Protein AF-A0A959FV07-F1 (afdb_monomer_lite)

Sequence (92 aa):
RFTTDVIERISFYEDNVSTTKPVNIGTNRATGLEFNAKYSPSKWLVLTGDFNYNQFDRQGTLEAVSFDFNASRWTSRMTAKLKFPADIDFEV

Radius of gyration: 22.04 Å; chains: 1; bounding box: 46×29×55 Å

Structure (mmCIF, N/CA/C/O backbone):
data_AF-A0A959FV07-F1
#
_entry.id   AF-A0A959FV07-F1
#
loop_
_atom_site.group_PDB
_atom_site.id
_atom_site.type_symbol
_atom_site.label_atom_id
_atom_site.label_alt_id
_atom_site.label_comp_id
_atom_site.label_asym_id
_atom_site.label_entity_id
_atom_site.label_seq_id
_atom_site.pdbx_PDB_ins_code
_atom_site.Cartn_x
_atom_site.Cartn_y
_atom_site.Cartn_z
_atom_site.occupancy
_atom_site.B_iso_or_equiv
_atom_site.auth_seq_id
_atom_site.auth_comp_id
_atom_site.auth_asym_id
_atom_site.auth_atom_id
_atom_site.pdbx_PDB_mo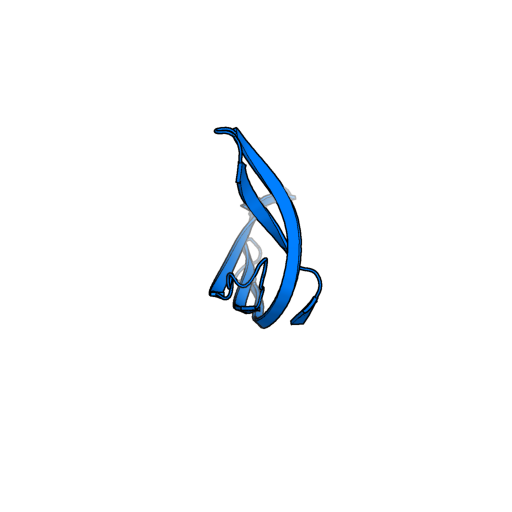del_num
ATOM 1 N N . ARG A 1 1 ? -5.651 -9.061 -10.585 1.00 82.06 1 ARG A N 1
ATOM 2 C CA . ARG A 1 1 ? -5.927 -7.923 -11.498 1.00 82.06 1 ARG A CA 1
ATOM 3 C C . ARG A 1 1 ? -4.903 -7.913 -12.632 1.00 82.06 1 ARG A C 1
ATOM 5 O O . ARG A 1 1 ? -3.720 -8.054 -12.357 1.00 82.06 1 ARG A O 1
ATOM 12 N N . PHE A 1 2 ? -5.339 -7.740 -13.879 1.00 82.50 2 PHE A N 1
ATOM 13 C CA . PHE A 1 2 ? -4.463 -7.575 -15.045 1.00 82.50 2 PHE A CA 1
ATOM 14 C C . PHE A 1 2 ? -4.821 -6.271 -15.760 1.00 82.50 2 PHE A C 1
ATOM 16 O O . PHE A 1 2 ? -6.005 -5.990 -15.936 1.00 82.50 2 PHE A O 1
ATOM 23 N N . THR A 1 3 ? -3.823 -5.467 -16.115 1.00 83.69 3 THR A N 1
ATOM 24 C CA . THR A 1 3 ? -4.001 -4.199 -16.837 1.00 83.69 3 THR A CA 1
ATOM 25 C C . THR A 1 3 ? -2.979 -4.102 -17.961 1.00 83.69 3 THR A C 1
ATOM 27 O O . THR A 1 3 ? -1.794 -4.338 -17.721 1.00 83.69 3 THR A O 1
ATOM 30 N N . THR A 1 4 ? -3.427 -3.747 -19.161 1.00 82.31 4 THR A N 1
ATOM 31 C CA . THR A 1 4 ? -2.569 -3.398 -20.302 1.00 82.31 4 THR A CA 1
ATOM 32 C C . THR A 1 4 ? -2.370 -1.885 -20.364 1.00 82.31 4 THR A C 1
ATOM 34 O O . THR A 1 4 ? -3.031 -1.148 -19.630 1.00 82.31 4 THR A O 1
ATOM 37 N N . ASP A 1 5 ? -1.452 -1.435 -21.218 1.00 78.50 5 ASP A N 1
ATOM 38 C CA . ASP A 1 5 ? -1.246 -0.019 -21.548 1.00 78.50 5 ASP A CA 1
ATOM 39 C C . ASP A 1 5 ? -0.886 0.841 -20.332 1.00 78.50 5 ASP A C 1
ATOM 41 O O . ASP A 1 5 ? -1.392 1.945 -20.129 1.00 78.50 5 ASP A O 1
ATOM 45 N N . VAL A 1 6 ? 0.005 0.312 -19.493 1.00 77.56 6 VAL A N 1
ATOM 46 C CA . VAL A 1 6 ? 0.496 1.028 -18.317 1.00 77.56 6 VAL A CA 1
ATOM 47 C C . VAL A 1 6 ? 1.286 2.256 -18.765 1.00 77.56 6 VAL A C 1
ATOM 49 O O . VAL A 1 6 ? 2.272 2.137 -19.486 1.00 77.56 6 VAL A O 1
ATOM 52 N N . ILE A 1 7 ? 0.859 3.438 -18.322 1.00 81.62 7 ILE A N 1
ATOM 53 C CA . ILE A 1 7 ? 1.561 4.695 -18.587 1.00 81.62 7 ILE A CA 1
ATOM 54 C C . ILE A 1 7 ? 2.786 4.801 -17.676 1.00 81.62 7 ILE A C 1
ATOM 56 O O . ILE A 1 7 ? 2.640 4.864 -16.455 1.00 81.62 7 ILE A O 1
ATOM 60 N N . GLU A 1 8 ? 3.968 4.913 -18.276 1.00 79.12 8 GLU A N 1
ATOM 61 C CA . GLU A 1 8 ? 5.224 5.238 -17.598 1.00 79.12 8 GLU A CA 1
ATOM 62 C C . GLU A 1 8 ? 5.798 6.557 -18.116 1.00 79.12 8 GLU A C 1
ATOM 64 O O . GLU A 1 8 ? 5.654 6.904 -19.289 1.00 79.12 8 GLU A O 1
ATOM 69 N N . ARG A 1 9 ? 6.460 7.322 -17.243 1.00 83.06 9 ARG A N 1
ATOM 70 C CA . ARG A 1 9 ? 7.147 8.560 -17.642 1.00 83.06 9 ARG A CA 1
ATOM 71 C C . ARG A 1 9 ? 8.599 8.246 -17.964 1.00 83.06 9 ARG A C 1
ATOM 73 O O . ARG A 1 9 ? 9.389 8.010 -17.057 1.00 83.06 9 ARG A O 1
ATOM 80 N N . ILE A 1 10 ? 8.940 8.289 -19.245 1.00 83.19 10 ILE A N 1
ATOM 81 C CA . ILE A 1 10 ? 10.284 7.979 -19.739 1.00 83.19 10 ILE A CA 1
ATOM 82 C C . ILE A 1 10 ? 10.954 9.275 -20.184 1.00 83.19 10 ILE A C 1
ATOM 84 O O . ILE A 1 10 ? 10.325 10.116 -20.834 1.00 83.19 10 ILE A O 1
ATOM 88 N N . SER A 1 11 ? 12.219 9.440 -19.798 1.00 86.38 11 SER A N 1
ATOM 89 C CA . SER A 1 11 ? 13.062 10.560 -20.210 1.00 86.38 11 SER A CA 1
ATOM 90 C C . SER A 1 11 ? 13.913 10.156 -21.405 1.00 86.38 11 SER A C 1
ATOM 92 O O . SER A 1 11 ? 14.679 9.200 -21.328 1.00 86.38 11 SER A O 1
ATOM 94 N N . PHE A 1 12 ? 13.782 10.910 -22.487 1.00 85.94 12 PHE A N 1
ATOM 95 C CA . PHE A 1 12 ? 14.582 10.794 -23.698 1.00 85.94 12 PHE A CA 1
ATOM 96 C C . PHE A 1 12 ? 15.642 11.891 -23.676 1.00 85.94 12 PHE A C 1
ATOM 98 O O . PHE A 1 12 ? 15.351 13.007 -23.241 1.00 85.94 12 PHE A O 1
ATOM 105 N N . TYR A 1 13 ? 16.854 11.580 -24.126 1.00 88.62 13 TYR A N 1
ATOM 106 C CA . TYR A 1 13 ? 17.961 12.529 -24.174 1.00 88.62 13 TYR A CA 1
ATOM 107 C C . TYR A 1 13 ? 18.474 12.638 -25.610 1.00 88.62 13 TYR A C 1
ATOM 109 O O . TYR A 1 13 ? 19.010 11.673 -26.148 1.00 88.62 13 TYR A O 1
ATOM 117 N N . GLU A 1 14 ? 18.280 13.804 -26.220 1.00 89.62 14 GLU A N 1
ATOM 118 C CA . GLU A 1 14 ? 18.644 14.109 -27.608 1.00 89.62 14 GLU A CA 1
ATOM 119 C C . GLU A 1 14 ? 19.088 15.577 -27.683 1.00 89.62 14 GLU A C 1
ATOM 121 O O . GLU A 1 14 ? 18.534 16.419 -26.978 1.00 89.62 14 GLU A O 1
ATOM 126 N N . ASP A 1 15 ? 20.127 15.888 -28.464 1.00 91.38 15 ASP A N 1
ATOM 127 C CA . ASP A 1 15 ? 20.646 17.256 -28.654 1.00 91.38 15 ASP A CA 1
ATOM 128 C C . ASP A 1 15 ? 20.898 18.051 -27.355 1.00 91.38 15 ASP A C 1
ATOM 130 O O . ASP A 1 15 ? 20.664 19.257 -27.271 1.00 91.38 15 ASP A O 1
ATOM 134 N N . ASN A 1 16 ? 21.398 17.376 -26.312 1.00 89.75 16 ASN A N 1
ATOM 135 C CA . ASN A 1 16 ? 21.630 17.944 -24.976 1.00 89.75 16 ASN A CA 1
ATOM 136 C C . ASN A 1 16 ? 20.352 18.436 -24.257 1.00 89.75 16 ASN A C 1
ATOM 138 O O . ASN A 1 16 ? 20.425 19.191 -23.284 1.00 89.75 16 ASN A O 1
ATOM 142 N N . VAL A 1 17 ? 19.180 17.977 -24.700 1.00 90.81 17 VAL A N 1
ATOM 143 C CA . VAL A 1 17 ? 17.870 18.253 -24.108 1.00 90.81 17 VAL A CA 1
ATOM 144 C C . VAL A 1 17 ? 17.281 16.959 -23.550 1.00 90.81 17 VAL A C 1
ATOM 146 O O . VAL A 1 17 ? 17.241 15.925 -24.212 1.00 90.81 17 VAL A O 1
ATOM 149 N N . SER A 1 18 ? 16.790 17.022 -22.310 1.00 92.69 18 SER A N 1
ATOM 150 C CA . SER A 1 18 ? 16.040 15.928 -21.688 1.00 92.69 18 SER A CA 1
ATOM 151 C C . SER A 1 18 ? 14.542 16.196 -21.802 1.00 92.69 18 SER A C 1
ATOM 153 O O . SER A 1 18 ? 14.055 17.214 -21.307 1.00 92.69 18 SER A O 1
ATOM 155 N N . THR A 1 19 ? 13.808 15.284 -22.439 1.00 90.38 19 THR A N 1
ATOM 156 C CA . THR A 1 19 ? 12.349 15.363 -22.597 1.00 90.38 19 THR A CA 1
ATOM 157 C C . THR A 1 19 ? 11.683 14.182 -21.905 1.00 90.38 19 THR A C 1
ATOM 159 O O . THR A 1 19 ? 11.868 13.036 -22.308 1.00 90.38 19 THR A O 1
ATOM 162 N N . THR A 1 20 ? 10.855 14.446 -20.892 1.00 90.94 20 THR A N 1
ATOM 163 C CA . THR A 1 20 ? 10.059 13.410 -20.214 1.00 90.94 20 THR A CA 1
ATOM 164 C C . THR A 1 20 ? 8.628 13.407 -20.736 1.00 90.94 20 THR A C 1
ATOM 166 O O . THR A 1 20 ? 7.904 14.386 -20.552 1.00 90.94 20 THR A O 1
ATOM 169 N N . LYS A 1 21 ? 8.176 12.286 -21.304 1.00 89.31 21 LYS A N 1
ATOM 170 C CA . LYS A 1 21 ? 6.787 12.112 -21.766 1.00 89.31 21 LYS A CA 1
ATOM 171 C C . LYS A 1 21 ? 6.154 10.839 -21.190 1.00 89.31 21 LYS A C 1
ATOM 173 O O . LYS A 1 21 ? 6.878 9.877 -20.931 1.00 89.31 21 LYS A O 1
ATOM 178 N N . PRO A 1 22 ? 4.830 10.826 -20.948 1.00 87.50 22 PRO A N 1
ATOM 179 C CA . PRO A 1 22 ? 4.115 9.596 -20.633 1.00 87.50 22 PRO A CA 1
ATOM 180 C C . PRO A 1 22 ? 4.057 8.704 -21.878 1.00 87.50 22 PRO A C 1
ATOM 182 O O . PRO A 1 22 ? 3.718 9.174 -22.963 1.00 87.50 22 PRO A O 1
ATOM 185 N N . VAL A 1 23 ? 4.383 7.426 -21.725 1.00 83.00 23 VAL A N 1
ATOM 186 C CA . VAL A 1 23 ? 4.330 6.421 -22.789 1.00 83.00 23 VAL A CA 1
ATOM 187 C C . VAL A 1 23 ? 3.595 5.198 -22.253 1.00 83.00 23 VAL A C 1
ATOM 189 O O . VAL A 1 23 ? 3.900 4.728 -21.158 1.00 83.00 23 VAL A O 1
ATOM 192 N N . ASN A 1 24 ? 2.629 4.683 -23.013 1.00 82.00 24 ASN A N 1
ATOM 193 C CA . ASN A 1 24 ? 1.962 3.425 -22.685 1.00 82.00 24 ASN A CA 1
ATOM 194 C C . ASN A 1 24 ? 2.920 2.286 -23.020 1.00 82.00 24 ASN A C 1
ATOM 196 O O . ASN A 1 24 ? 3.139 1.995 -24.196 1.00 82.00 24 ASN A O 1
ATOM 200 N N . ILE A 1 25 ? 3.501 1.659 -22.003 1.00 78.88 25 ILE A N 1
ATOM 201 C CA . ILE A 1 25 ? 4.418 0.542 -22.186 1.00 78.88 25 ILE A CA 1
ATOM 202 C C . ILE A 1 25 ? 3.972 -0.659 -21.359 1.00 78.88 25 ILE A C 1
ATOM 204 O O . ILE A 1 25 ? 4.027 -0.681 -20.132 1.00 78.88 25 ILE A O 1
ATOM 208 N N . GLY A 1 26 ? 3.556 -1.702 -22.073 1.00 85.00 26 GLY A N 1
ATOM 209 C CA . GLY A 1 26 ? 3.460 -3.044 -21.524 1.00 85.00 26 GLY A CA 1
ATOM 210 C C . GLY A 1 26 ? 2.238 -3.332 -20.653 1.00 85.00 26 GLY A C 1
ATOM 211 O O . GLY A 1 26 ? 1.134 -2.833 -20.877 1.00 85.00 26 GLY A O 1
ATOM 212 N N . THR A 1 27 ? 2.420 -4.242 -19.699 1.00 87.62 27 THR A N 1
ATOM 213 C CA . THR A 1 27 ? 1.353 -4.852 -18.906 1.00 87.62 27 THR A CA 1
ATOM 214 C C . THR A 1 27 ? 1.723 -4.912 -17.431 1.00 87.62 27 THR A C 1
ATOM 216 O O . THR A 1 27 ? 2.892 -4.941 -17.058 1.00 87.62 27 THR A O 1
ATOM 219 N N . ASN A 1 28 ? 0.710 -4.945 -16.572 1.00 87.19 28 ASN A N 1
ATOM 220 C CA . ASN A 1 28 ? 0.875 -5.081 -15.133 1.00 87.19 28 ASN A CA 1
ATOM 221 C C . ASN A 1 28 ? -0.086 -6.145 -14.600 1.00 87.19 28 ASN A C 1
ATOM 223 O O . ASN A 1 28 ? -1.312 -6.018 -14.694 1.00 87.19 28 ASN A O 1
ATOM 227 N N . ARG A 1 29 ? 0.485 -7.201 -14.023 1.00 90.25 29 ARG A N 1
ATOM 228 C CA . ARG A 1 29 ? -0.225 -8.248 -13.284 1.00 90.25 29 ARG A CA 1
ATOM 229 C C . ARG A 1 29 ? -0.092 -7.946 -11.804 1.00 90.25 29 ARG A C 1
ATOM 231 O O . ARG A 1 29 ? 1.009 -7.744 -11.327 1.00 90.25 29 ARG A O 1
ATOM 238 N N . ALA A 1 30 ? -1.198 -7.926 -11.074 1.00 91.19 30 ALA A N 1
ATOM 239 C CA . ALA A 1 30 ? -1.196 -7.743 -9.629 1.00 91.19 30 ALA A CA 1
ATOM 240 C C . ALA A 1 30 ? -2.083 -8.788 -8.950 1.00 91.19 30 ALA A C 1
ATOM 242 O O . ALA A 1 30 ? -3.218 -9.010 -9.380 1.00 91.19 30 ALA A O 1
ATOM 243 N N . THR A 1 31 ? -1.588 -9.390 -7.876 1.00 93.94 31 THR A N 1
ATOM 244 C CA . THR A 1 31 ? -2.321 -10.304 -6.994 1.00 93.94 31 THR A CA 1
ATOM 245 C C . THR A 1 31 ? -2.137 -9.837 -5.561 1.00 93.94 31 THR A C 1
ATOM 247 O O . THR A 1 31 ? -1.053 -9.401 -5.182 1.00 93.94 31 THR A O 1
ATOM 250 N N . GLY A 1 32 ? -3.187 -9.921 -4.756 1.00 94.56 32 GLY A N 1
ATOM 251 C CA . GLY A 1 32 ? -3.168 -9.342 -3.427 1.00 94.56 32 GLY A CA 1
ATOM 252 C C . GLY A 1 32 ? -4.240 -9.890 -2.509 1.00 94.56 32 GLY A C 1
ATOM 253 O O . GLY A 1 32 ? -5.062 -10.715 -2.906 1.00 94.56 32 GLY A O 1
ATOM 254 N N . LEU A 1 33 ? -4.191 -9.405 -1.275 1.00 96.06 33 LEU A N 1
ATOM 255 C CA . LEU A 1 33 ? -5.150 -9.667 -0.217 1.00 96.06 33 LEU A CA 1
ATOM 256 C C . LEU A 1 33 ? -5.672 -8.332 0.306 1.00 96.06 33 LEU A C 1
ATOM 258 O O . LEU A 1 33 ? -4.904 -7.387 0.504 1.00 96.06 33 LEU A O 1
ATOM 262 N N . GLU A 1 34 ? -6.972 -8.290 0.561 1.00 96.12 34 GLU A N 1
ATOM 263 C CA . GLU A 1 34 ? -7.658 -7.150 1.157 1.00 96.12 34 GLU A CA 1
ATOM 264 C C . GLU A 1 34 ? -8.379 -7.638 2.414 1.00 96.12 34 GLU A C 1
ATOM 266 O O . GLU A 1 34 ? -9.090 -8.645 2.391 1.00 96.12 34 GLU A O 1
ATOM 271 N N . PHE A 1 35 ? -8.160 -6.948 3.527 1.00 97.50 35 PHE A N 1
ATOM 272 C CA . PHE A 1 35 ? -8.757 -7.252 4.816 1.00 97.50 35 PHE A CA 1
ATOM 273 C C . PHE A 1 35 ? -9.379 -5.986 5.385 1.00 97.50 35 PHE A C 1
ATOM 275 O O . PHE A 1 35 ? -8.688 -4.992 5.583 1.00 97.50 35 PHE A O 1
ATOM 282 N N . ASN A 1 36 ? -10.673 -6.046 5.686 1.00 97.62 36 ASN A N 1
ATOM 283 C CA . ASN A 1 36 ? -11.407 -4.942 6.288 1.00 97.62 36 ASN A CA 1
ATOM 284 C C . ASN A 1 36 ? -12.086 -5.451 7.556 1.00 97.62 36 ASN A C 1
ATOM 286 O O . ASN A 1 36 ? -12.732 -6.503 7.548 1.00 97.62 36 ASN A O 1
ATOM 290 N N . ALA A 1 37 ? -11.940 -4.713 8.648 1.00 97.56 37 ALA A N 1
ATOM 291 C CA . ALA A 1 37 ? -12.491 -5.071 9.940 1.00 97.56 37 ALA A CA 1
ATOM 292 C C . ALA A 1 37 ? -13.101 -3.859 10.627 1.00 97.56 37 ALA A C 1
ATOM 294 O O . ALA A 1 37 ? -12.569 -2.753 10.598 1.00 97.56 37 ALA A O 1
ATOM 295 N N . LYS A 1 38 ? -14.209 -4.101 11.321 1.00 97.75 38 LYS A N 1
ATOM 296 C CA . LYS A 1 38 ? -14.818 -3.137 12.224 1.00 97.75 38 LYS A CA 1
ATOM 297 C C . LYS A 1 38 ? -15.082 -3.820 13.549 1.00 97.75 38 LYS A C 1
ATOM 299 O O . LYS A 1 38 ? -15.731 -4.862 13.596 1.00 97.75 38 LYS A O 1
ATOM 304 N N . TYR A 1 39 ? -14.598 -3.217 14.622 1.00 97.44 39 TYR A N 1
ATOM 305 C CA . TYR A 1 39 ? -14.737 -3.742 15.967 1.00 97.44 39 TYR A CA 1
ATOM 306 C C . TYR A 1 39 ? -15.213 -2.647 16.917 1.00 97.44 39 TYR A C 1
ATOM 308 O O . TYR A 1 39 ? -14.784 -1.499 16.846 1.00 97.44 39 TYR A O 1
ATOM 316 N N . SER A 1 40 ? -16.152 -2.979 17.797 1.00 97.00 40 SER A N 1
ATOM 317 C CA . SER A 1 40 ? -16.738 -2.035 18.755 1.00 97.00 40 SER A CA 1
ATOM 318 C C . SER A 1 40 ? -16.655 -2.638 20.153 1.00 97.00 40 SER A C 1
ATOM 320 O O . SER A 1 40 ? -17.625 -3.240 20.613 1.00 97.00 40 SER A O 1
ATOM 322 N N . PRO A 1 41 ? -15.488 -2.537 20.817 1.00 94.44 41 PRO A N 1
ATOM 323 C CA . PRO A 1 41 ? -15.280 -3.141 22.134 1.00 94.44 41 PRO A CA 1
ATOM 324 C C . PRO A 1 41 ? -16.187 -2.536 23.214 1.00 94.44 41 PRO A C 1
ATOM 326 O O . PRO A 1 41 ? -16.457 -3.173 24.228 1.00 94.44 41 PRO A O 1
ATOM 329 N N . SER A 1 42 ? -16.659 -1.304 23.017 1.00 96.06 42 SER A N 1
ATOM 330 C CA . SER A 1 42 ? -17.555 -0.604 23.932 1.00 96.06 42 SER A CA 1
ATOM 331 C C . SER A 1 42 ? -18.501 0.319 23.158 1.00 96.06 42 SER A C 1
ATOM 333 O O . SER A 1 42 ? -18.309 0.586 21.974 1.00 96.06 42 SER A O 1
ATOM 335 N N . LYS A 1 43 ? -19.532 0.854 23.827 1.00 94.81 43 LYS A N 1
ATOM 336 C CA . LYS A 1 43 ? -20.475 1.801 23.200 1.00 94.81 43 LYS A CA 1
ATOM 337 C C . LYS A 1 43 ? -19.831 3.140 22.813 1.00 94.81 43 LYS A C 1
ATOM 339 O O . LYS A 1 43 ? -20.355 3.817 21.933 1.00 94.81 43 LYS A O 1
ATOM 344 N N . TRP A 1 44 ? -18.727 3.510 23.466 1.00 95.69 44 TRP A N 1
ATOM 345 C CA . TRP A 1 44 ? -18.032 4.785 23.271 1.00 95.69 44 TRP A CA 1
ATOM 346 C C . TRP A 1 44 ? -16.864 4.698 22.280 1.00 95.69 44 TRP A C 1
ATOM 348 O O . TRP A 1 44 ? -16.342 5.740 21.906 1.00 95.69 44 TRP A O 1
ATOM 358 N N . LEU A 1 45 ? -16.459 3.498 21.840 1.00 96.81 45 LEU A N 1
ATOM 359 C CA . LEU A 1 45 ? -15.327 3.303 20.931 1.00 96.81 45 LEU A CA 1
ATOM 360 C C . LEU A 1 45 ? -15.691 2.385 19.763 1.00 96.81 45 LEU A C 1
ATOM 362 O O . LEU A 1 45 ? -16.104 1.240 19.951 1.00 96.81 45 LEU A O 1
ATOM 366 N N . VAL A 1 46 ? -15.444 2.867 18.550 1.00 98.00 46 VAL A N 1
ATOM 367 C CA . VAL A 1 46 ? -15.499 2.078 17.319 1.00 98.00 46 VAL A CA 1
ATOM 368 C C . VAL A 1 46 ? -14.138 2.148 16.642 1.00 98.00 46 VAL A C 1
ATOM 370 O O . VAL A 1 46 ? -13.612 3.232 16.418 1.00 98.00 46 VAL A O 1
ATOM 373 N N . LEU A 1 47 ? -13.581 0.992 16.307 1.00 97.94 47 LEU A N 1
ATOM 374 C CA . LEU A 1 47 ? -12.352 0.855 15.540 1.00 97.94 47 LEU A CA 1
ATOM 375 C C . LEU A 1 47 ? -12.700 0.294 14.164 1.00 97.94 47 LEU A C 1
ATOM 377 O O . LEU A 1 47 ? -13.387 -0.725 14.069 1.00 97.94 47 LEU A O 1
ATOM 381 N N . THR A 1 48 ? -12.213 0.938 13.115 1.00 98.06 48 THR A N 1
ATOM 382 C CA . THR A 1 48 ? -12.308 0.465 11.732 1.00 98.06 48 THR A CA 1
ATOM 383 C C . THR A 1 48 ? -10.896 0.337 11.186 1.00 98.06 48 THR A C 1
ATOM 385 O O . THR A 1 48 ? -10.078 1.228 11.393 1.00 98.06 48 THR A O 1
ATOM 388 N N . GLY A 1 49 ? -10.584 -0.774 10.536 1.00 97.81 49 GLY A N 1
ATOM 389 C CA . GLY A 1 49 ? -9.280 -1.024 9.945 1.00 97.81 49 GLY A CA 1
ATOM 390 C C . GLY A 1 49 ? -9.424 -1.588 8.543 1.00 97.81 49 GLY A C 1
ATOM 391 O O . GLY A 1 49 ? -10.205 -2.512 8.332 1.00 97.81 49 GLY A O 1
ATOM 392 N N . ASP A 1 50 ? -8.629 -1.065 7.619 1.00 98.06 50 ASP A N 1
ATOM 393 C CA . ASP A 1 50 ? -8.573 -1.482 6.225 1.00 98.06 50 ASP A CA 1
ATOM 394 C C . ASP A 1 50 ? -7.109 -1.738 5.859 1.00 98.06 50 ASP A C 1
ATOM 396 O O . ASP A 1 50 ? -6.256 -0.849 5.937 1.00 98.06 50 ASP A O 1
ATOM 400 N N . PHE A 1 51 ? -6.798 -2.961 5.455 1.00 98.06 51 PHE A N 1
ATOM 401 C CA . PHE A 1 51 ? -5.462 -3.383 5.070 1.00 98.06 51 PHE A CA 1
ATOM 402 C C . PHE A 1 51 ? -5.487 -3.977 3.668 1.00 98.06 51 PHE A C 1
ATOM 404 O O . PHE A 1 51 ? -6.277 -4.866 3.366 1.00 98.06 51 PHE A O 1
ATOM 411 N N . ASN A 1 52 ? -4.584 -3.510 2.814 1.00 97.56 52 ASN A N 1
ATOM 412 C CA . ASN A 1 52 ? -4.433 -4.001 1.453 1.00 97.56 52 ASN A CA 1
ATOM 413 C C . ASN A 1 52 ? -2.971 -4.348 1.213 1.00 97.56 52 ASN A C 1
ATOM 415 O O . ASN A 1 52 ? -2.087 -3.531 1.467 1.00 97.56 52 ASN A O 1
ATOM 419 N N . TYR A 1 53 ? -2.718 -5.529 0.669 1.00 96.81 53 TYR A N 1
ATOM 420 C CA . TYR A 1 53 ? -1.395 -5.989 0.272 1.00 96.81 53 TYR A CA 1
ATOM 421 C C . TYR A 1 53 ? -1.452 -6.495 -1.162 1.00 96.81 53 TYR A C 1
ATOM 423 O O . TYR A 1 53 ? -2.294 -7.321 -1.488 1.00 96.81 53 TYR A O 1
ATOM 431 N N . ASN A 1 54 ? -0.556 -6.021 -2.020 1.00 95.50 54 ASN A N 1
ATOM 432 C CA . ASN A 1 54 ? -0.495 -6.392 -3.426 1.00 95.50 54 ASN A CA 1
ATOM 433 C C . ASN A 1 54 ? 0.947 -6.690 -3.831 1.00 95.50 54 ASN A C 1
ATOM 435 O O . ASN A 1 54 ? 1.853 -5.909 -3.553 1.00 95.50 54 ASN A O 1
ATOM 439 N N . GLN A 1 55 ? 1.138 -7.791 -4.539 1.00 95.00 55 GLN A N 1
ATOM 440 C CA . GLN A 1 55 ? 2.332 -8.110 -5.310 1.00 95.00 55 GLN A CA 1
ATOM 441 C C . GLN A 1 55 ? 2.026 -7.848 -6.775 1.00 95.00 55 GLN A C 1
ATOM 443 O O . GLN A 1 55 ? 0.945 -8.208 -7.248 1.00 95.00 55 GLN A O 1
ATOM 448 N N . PHE A 1 56 ? 2.945 -7.218 -7.494 1.00 92.75 56 PHE A N 1
ATOM 449 C CA . PHE A 1 56 ? 2.752 -6.921 -8.900 1.00 92.75 56 PHE A CA 1
ATOM 450 C C . PHE A 1 56 ? 4.019 -7.121 -9.721 1.00 92.75 56 PHE A C 1
ATOM 452 O O . PHE A 1 56 ? 5.128 -6.850 -9.269 1.00 92.75 56 PHE A O 1
ATOM 459 N N . ASP A 1 57 ? 3.792 -7.619 -10.928 1.00 92.31 57 ASP A N 1
ATOM 460 C CA . ASP A 1 57 ? 4.770 -7.890 -11.967 1.00 92.31 57 ASP A CA 1
ATOM 461 C C . ASP A 1 57 ? 4.427 -6.983 -13.146 1.00 92.31 57 ASP A C 1
ATOM 463 O O . ASP A 1 57 ? 3.317 -7.040 -13.701 1.00 92.31 57 ASP A O 1
ATOM 467 N N . ARG A 1 58 ? 5.350 -6.072 -13.447 1.00 89.75 58 ARG A N 1
ATOM 468 C CA . ARG A 1 58 ? 5.253 -5.142 -14.559 1.00 89.75 58 ARG A CA 1
ATOM 469 C C . ARG A 1 58 ? 6.222 -5.578 -15.634 1.00 89.75 58 ARG A C 1
ATOM 471 O O . ARG A 1 58 ? 7.412 -5.708 -15.376 1.00 89.75 58 ARG A O 1
ATOM 478 N N . GLN A 1 59 ? 5.688 -5.739 -16.837 1.00 89.69 59 GLN A N 1
ATOM 479 C CA . GLN A 1 59 ? 6.453 -6.088 -18.025 1.00 89.69 59 GLN A CA 1
ATOM 480 C C . GLN A 1 59 ? 6.271 -4.984 -19.051 1.00 89.69 59 GLN A C 1
ATOM 482 O O . GLN A 1 59 ? 5.137 -4.745 -19.462 1.00 89.69 59 GLN A O 1
ATOM 487 N N . GLY A 1 60 ? 7.342 -4.319 -19.464 1.00 88.00 60 GLY A N 1
ATOM 488 C CA . GLY A 1 60 ? 7.329 -3.219 -20.417 1.00 88.00 60 GLY A CA 1
ATOM 489 C C . GLY A 1 60 ? 8.638 -3.143 -21.190 1.00 88.00 60 GLY A C 1
ATOM 490 O O . GLY A 1 60 ? 9.722 -3.280 -20.634 1.00 88.00 60 GLY A O 1
ATOM 491 N N . THR A 1 61 ? 8.552 -2.907 -22.495 1.00 84.75 61 THR A N 1
ATOM 492 C CA . THR A 1 61 ? 9.727 -2.755 -23.357 1.00 84.75 61 THR A CA 1
ATOM 493 C C . THR A 1 61 ? 9.541 -1.536 -24.242 1.00 84.75 61 THR A C 1
ATOM 495 O O . THR A 1 61 ? 8.478 -1.361 -24.838 1.00 84.75 61 THR A O 1
ATOM 498 N N . LEU A 1 62 ? 10.578 -0.709 -24.343 1.00 84.75 62 LEU A N 1
ATOM 499 C CA . LEU A 1 62 ? 10.640 0.419 -25.265 1.00 84.75 62 LEU A CA 1
ATOM 500 C C . LEU A 1 62 ? 12.013 0.422 -25.934 1.00 84.75 62 LEU A C 1
ATOM 502 O O . LEU A 1 62 ? 13.018 0.375 -25.239 1.00 84.75 62 LEU A O 1
ATOM 506 N N . GLU A 1 63 ? 12.058 0.462 -27.269 1.00 83.69 63 GLU A N 1
ATOM 507 C CA . GLU A 1 63 ? 13.317 0.552 -28.037 1.00 83.69 63 GLU A CA 1
ATOM 508 C C . GLU A 1 63 ? 14.362 -0.512 -27.631 1.00 83.69 63 GLU A C 1
ATOM 510 O O . GLU A 1 63 ? 15.547 -0.234 -27.494 1.00 83.69 63 GLU A O 1
ATOM 515 N N . ALA A 1 64 ? 13.900 -1.753 -27.416 1.00 82.19 64 ALA A N 1
ATOM 516 C CA . ALA A 1 64 ? 14.689 -2.893 -26.923 1.00 82.19 64 ALA A CA 1
ATOM 517 C C . ALA A 1 64 ? 15.260 -2.754 -25.494 1.00 82.19 64 ALA A C 1
ATOM 519 O O . ALA A 1 64 ? 15.968 -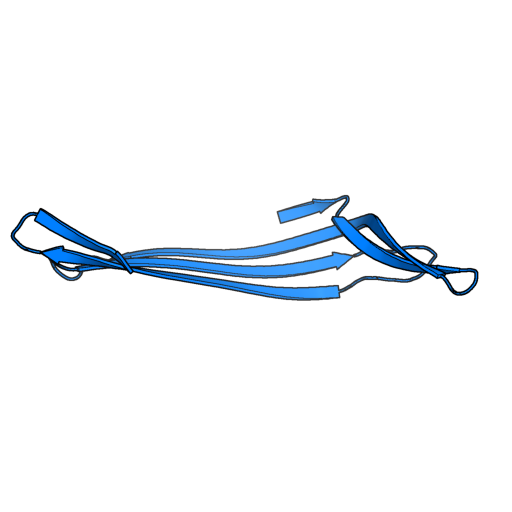3.647 -25.027 1.00 82.19 64 ALA A O 1
ATOM 520 N N . VAL A 1 65 ? 14.899 -1.697 -24.765 1.00 83.31 65 VAL A N 1
ATOM 521 C CA . VAL A 1 65 ? 15.176 -1.539 -23.335 1.00 83.31 65 VAL A CA 1
ATOM 522 C C . VAL A 1 65 ? 14.003 -2.094 -22.530 1.00 83.31 65 VAL A C 1
ATOM 524 O O . VAL A 1 65 ? 12.849 -1.710 -22.739 1.00 83.31 65 VAL A O 1
ATOM 527 N N . SER A 1 66 ? 14.300 -3.013 -21.611 1.00 85.94 66 SER A N 1
ATOM 528 C CA . SER A 1 66 ? 13.322 -3.549 -20.661 1.00 85.94 66 SER A CA 1
ATOM 529 C C . SER A 1 66 ? 13.150 -2.596 -19.476 1.00 85.94 66 SER A C 1
ATOM 531 O O . SER A 1 66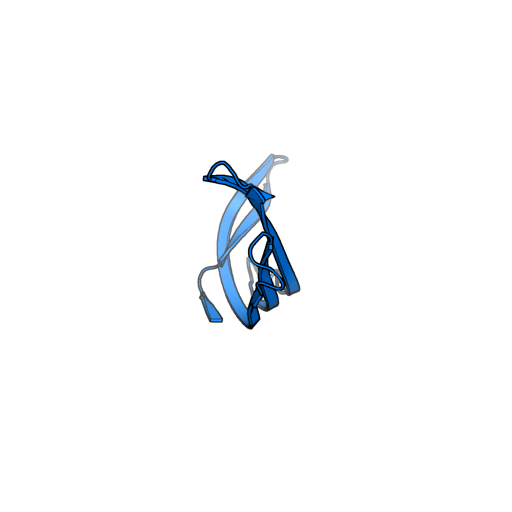 ? 14.122 -2.106 -18.902 1.00 85.94 66 SER A O 1
ATOM 533 N N . PHE A 1 67 ? 11.893 -2.368 -19.113 1.00 85.62 67 PHE A N 1
ATOM 534 C CA . PHE A 1 67 ? 11.440 -1.660 -17.917 1.00 85.62 67 PHE A CA 1
ATOM 535 C C . PHE A 1 67 ? 10.693 -2.625 -16.988 1.00 85.62 67 PHE A C 1
ATOM 537 O O . PHE A 1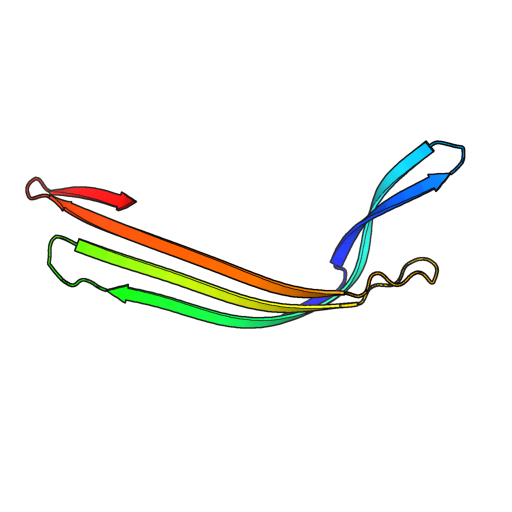 67 ? 9.805 -2.218 -16.236 1.00 85.62 67 PHE A O 1
ATOM 544 N N . ASP A 1 68 ? 11.019 -3.915 -17.075 1.00 90.31 68 ASP A N 1
ATOM 545 C CA . ASP A 1 68 ? 10.363 -4.943 -16.285 1.00 90.31 68 ASP A CA 1
ATOM 546 C C . ASP A 1 68 ? 10.757 -4.801 -14.816 1.00 90.31 68 ASP A C 1
ATOM 548 O O . ASP A 1 68 ? 11.936 -4.665 -14.476 1.00 90.31 68 ASP A O 1
ATOM 552 N N . PHE A 1 69 ? 9.777 -4.860 -13.921 1.00 88.94 69 PHE A N 1
ATOM 553 C CA . PHE A 1 69 ? 10.053 -4.909 -12.495 1.00 88.94 69 PHE A CA 1
ATOM 554 C C . PHE A 1 69 ? 8.947 -5.607 -11.715 1.00 88.94 69 PHE A C 1
ATOM 556 O O . PHE A 1 69 ? 7.762 -5.524 -12.036 1.00 88.94 69 PHE A O 1
ATOM 563 N N . ASN A 1 70 ? 9.362 -6.236 -10.619 1.00 92.75 70 ASN A N 1
ATOM 564 C CA . ASN A 1 70 ? 8.476 -6.864 -9.654 1.00 92.75 70 ASN A CA 1
ATOM 565 C C . ASN A 1 7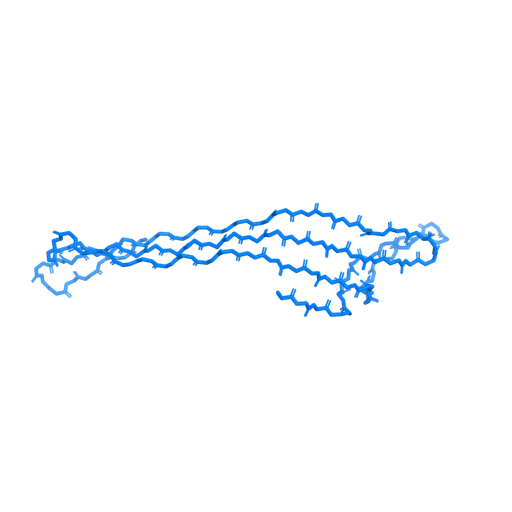0 ? 8.559 -6.104 -8.338 1.00 92.75 70 ASN A C 1
ATOM 567 O O . ASN A 1 70 ? 9.652 -5.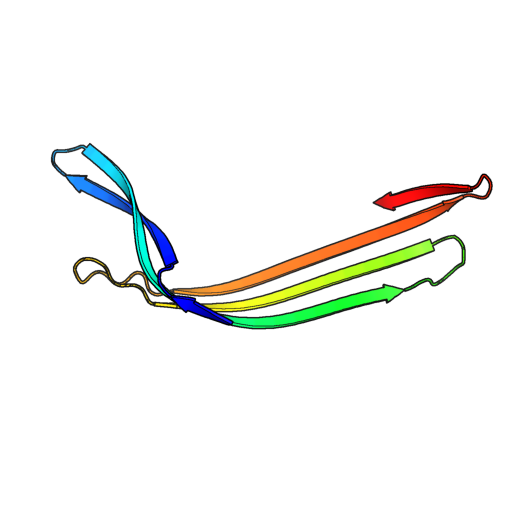786 -7.865 1.00 92.75 70 ASN A O 1
ATOM 571 N N . ALA A 1 71 ? 7.413 -5.818 -7.735 1.00 93.44 71 ALA A N 1
ATOM 572 C CA . ALA A 1 71 ? 7.360 -5.114 -6.465 1.00 93.44 71 ALA A CA 1
ATOM 573 C C . ALA A 1 71 ? 6.137 -5.518 -5.641 1.00 93.44 71 ALA A C 1
ATOM 575 O O . ALA A 1 71 ? 5.141 -6.031 -6.148 1.00 93.44 71 ALA A O 1
ATOM 576 N N . SER A 1 72 ? 6.216 -5.226 -4.344 1.00 94.81 72 SER A N 1
ATOM 577 C CA . SER A 1 72 ? 5.074 -5.295 -3.438 1.00 94.81 72 SER A CA 1
ATOM 578 C C . SER A 1 72 ? 4.674 -3.899 -2.986 1.00 94.81 72 SER A C 1
ATOM 580 O O . SER A 1 72 ? 5.509 -3.010 -2.824 1.00 94.81 72 SER A O 1
ATOM 582 N N . ARG A 1 73 ? 3.379 -3.705 -2.760 1.00 94.69 73 ARG A N 1
ATOM 583 C CA . ARG A 1 73 ? 2.820 -2.507 -2.145 1.00 94.69 73 ARG A CA 1
ATOM 584 C C . ARG A 1 73 ? 1.799 -2.916 -1.107 1.00 94.69 73 ARG A C 1
ATOM 586 O O . ARG A 1 73 ? 0.937 -3.750 -1.371 1.00 94.69 73 ARG A O 1
ATOM 593 N N . TRP A 1 74 ? 1.848 -2.261 0.041 1.00 96.25 74 TRP A N 1
ATOM 594 C CA . TRP A 1 74 ? 0.829 -2.404 1.063 1.00 96.25 74 TRP A CA 1
ATOM 595 C C . TRP A 1 74 ? 0.334 -1.042 1.529 1.00 96.25 74 TRP A C 1
ATOM 597 O O . TRP A 1 74 ? 1.042 -0.039 1.440 1.00 96.25 74 TRP A O 1
ATOM 607 N N . THR A 1 75 ? -0.909 -1.006 1.986 1.00 97.38 75 THR A N 1
ATOM 608 C CA . THR A 1 75 ? -1.522 0.165 2.607 1.00 97.38 75 THR A CA 1
ATOM 609 C C . THR A 1 75 ? -2.331 -0.298 3.799 1.00 97.38 75 THR A C 1
ATOM 611 O O . THR A 1 75 ? -3.074 -1.270 3.689 1.00 97.38 75 THR A O 1
ATOM 614 N N . SER A 1 76 ? -2.214 0.418 4.908 1.00 96.94 76 SER A N 1
ATOM 615 C CA . SER A 1 76 ? -3.027 0.201 6.096 1.00 96.94 76 SER A CA 1
ATOM 616 C C . SER A 1 76 ? -3.675 1.517 6.487 1.00 96.94 76 SER A C 1
ATOM 618 O O . SER A 1 76 ? -3.014 2.558 6.478 1.00 96.94 76 SER A O 1
ATOM 620 N N . ARG A 1 77 ? -4.959 1.471 6.815 1.00 97.31 77 ARG A N 1
ATOM 621 C CA . ARG A 1 77 ? -5.706 2.565 7.419 1.00 97.31 77 ARG A CA 1
ATOM 622 C C . ARG A 1 77 ? -6.361 2.025 8.673 1.00 97.31 77 ARG A C 1
ATOM 624 O O . ARG A 1 77 ? -6.938 0.945 8.654 1.00 97.31 77 ARG A O 1
ATOM 631 N N . MET A 1 78 ? -6.270 2.782 9.752 1.00 97.06 78 MET A N 1
ATOM 632 C CA . MET A 1 78 ? -7.024 2.515 10.961 1.00 97.06 78 MET A CA 1
ATOM 633 C C . MET A 1 78 ? -7.666 3.817 11.396 1.00 97.06 78 MET A C 1
ATOM 635 O O . MET A 1 78 ? -7.011 4.855 11.370 1.00 97.06 78 MET A O 1
ATOM 639 N N . THR A 1 79 ? -8.933 3.735 11.768 1.00 97.81 79 THR A N 1
ATOM 640 C CA . THR A 1 79 ? -9.738 4.864 12.196 1.00 97.81 79 THR A CA 1
ATOM 641 C C . THR A 1 79 ? -10.397 4.531 13.523 1.00 97.81 79 THR A C 1
ATOM 643 O O . THR A 1 79 ? -11.015 3.473 13.681 1.00 97.81 79 THR A O 1
ATOM 646 N N . ALA A 1 80 ? -10.246 5.426 14.489 1.00 97.12 80 ALA A N 1
ATOM 647 C CA . ALA A 1 80 ? -10.845 5.345 15.804 1.00 97.12 80 ALA A CA 1
ATOM 648 C C . ALA A 1 80 ? -11.916 6.422 15.939 1.00 97.12 80 ALA A C 1
ATOM 650 O O . ALA A 1 80 ? -11.641 7.614 15.836 1.00 97.12 80 ALA A O 1
ATOM 651 N N . LYS A 1 81 ? -13.139 5.989 16.229 1.00 97.94 81 LYS A N 1
ATOM 652 C CA . LYS A 1 81 ? -14.273 6.862 16.495 1.00 97.94 81 LYS A CA 1
ATOM 653 C C . LYS A 1 81 ? -14.675 6.776 17.965 1.00 97.94 81 LYS A C 1
ATOM 655 O O . LYS A 1 81 ? -15.065 5.710 18.448 1.00 97.94 81 LYS A O 1
ATOM 660 N N . LEU A 1 82 ? -14.595 7.908 18.653 1.00 97.50 82 LEU A N 1
ATOM 661 C CA . LEU A 1 82 ? -14.971 8.112 20.046 1.00 97.50 82 LEU A CA 1
ATOM 662 C C . LEU A 1 82 ? -16.339 8.792 20.117 1.00 97.50 82 LEU A C 1
ATOM 664 O O . LEU A 1 82 ? -16.533 9.830 19.491 1.00 97.50 82 LEU A O 1
ATOM 668 N N . LYS A 1 83 ? -17.268 8.225 20.888 1.00 97.00 83 LYS A N 1
ATOM 669 C CA . LYS A 1 83 ? -18.603 8.793 21.117 1.00 97.00 83 LYS A CA 1
ATOM 670 C C . LYS A 1 83 ? -18.710 9.352 22.528 1.00 97.00 83 LYS A C 1
ATOM 672 O O . LYS A 1 83 ? -18.509 8.618 23.499 1.00 97.00 83 LYS A O 1
ATOM 677 N N . PHE A 1 84 ? -19.063 10.625 22.642 1.00 95.56 84 PHE A N 1
ATOM 678 C CA . PHE A 1 84 ? -19.255 11.328 23.905 1.00 95.56 84 PHE A CA 1
ATOM 679 C C . PHE A 1 84 ? -20.747 11.446 24.266 1.00 95.56 84 PHE A C 1
ATOM 681 O O . PHE A 1 84 ? -21.597 11.429 23.378 1.00 95.56 84 PHE A O 1
ATOM 688 N N . PRO A 1 85 ? -21.096 11.605 25.559 1.00 91.12 85 PRO A N 1
ATOM 689 C CA . PRO A 1 85 ? -22.490 11.574 26.022 1.00 91.12 85 PRO A CA 1
ATOM 690 C C . PRO A 1 85 ? -23.409 12.670 25.467 1.00 91.12 85 PRO A C 1
ATOM 692 O O . PRO A 1 85 ? -24.620 12.500 25.489 1.00 91.12 85 PRO A O 1
ATOM 695 N N . ALA A 1 86 ? -22.854 13.789 24.999 1.00 94.62 86 ALA A N 1
ATOM 696 C CA . ALA A 1 86 ? -23.616 14.902 24.430 1.00 94.62 86 ALA A CA 1
ATOM 697 C C . ALA A 1 86 ? -23.915 14.714 22.927 1.00 94.62 86 ALA A C 1
ATOM 699 O O . ALA A 1 86 ? -24.026 15.700 22.204 1.00 94.62 86 ALA A O 1
ATOM 700 N N . ASP A 1 87 ? -23.960 13.461 22.456 1.00 90.69 87 ASP A N 1
ATOM 701 C CA . ASP A 1 87 ? -24.061 13.087 21.037 1.00 90.69 87 ASP A CA 1
ATOM 702 C C . ASP A 1 87 ? -22.964 13.720 20.157 1.00 90.69 87 ASP A C 1
ATOM 704 O O . ASP A 1 87 ? -23.155 14.009 18.976 1.00 90.69 87 ASP A O 1
ATOM 708 N N . ILE A 1 88 ? -21.784 13.930 20.747 1.00 94.94 88 ILE A N 1
ATOM 709 C CA . ILE A 1 88 ? -20.595 14.427 20.053 1.00 94.94 88 ILE A CA 1
ATOM 710 C C . ILE A 1 88 ? -19.725 13.228 19.687 1.00 94.94 88 ILE A C 1
ATOM 712 O O . ILE A 1 88 ? -19.360 12.442 20.559 1.00 94.94 88 ILE A O 1
ATOM 716 N N . ASP A 1 89 ? -19.329 13.135 18.422 1.00 94.75 89 ASP A N 1
ATOM 717 C CA . ASP A 1 89 ? -18.410 12.113 17.932 1.00 94.75 89 ASP A CA 1
ATOM 718 C C . ASP A 1 89 ? -17.074 12.748 17.511 1.00 94.75 89 ASP A C 1
ATOM 720 O O . ASP A 1 89 ? -17.050 13.789 16.855 1.00 94.75 89 ASP A O 1
ATOM 724 N N . PHE A 1 90 ? -15.959 12.101 17.850 1.00 96.38 90 PHE A N 1
ATOM 725 C CA . PHE A 1 90 ? -14.618 12.450 17.374 1.00 96.38 90 PHE A CA 1
ATOM 726 C C . PHE A 1 90 ? -14.014 11.268 16.614 1.00 96.38 90 PHE A C 1
ATOM 728 O O . PHE A 1 90 ? -14.100 10.137 17.087 1.00 96.38 90 PHE A O 1
ATOM 735 N N . GLU A 1 91 ? -13.399 11.515 15.459 1.00 94.25 91 GLU A N 1
ATOM 736 C CA . GLU A 1 91 ? -12.843 10.476 14.587 1.00 94.25 91 GLU A CA 1
ATOM 737 C C . GLU A 1 91 ? -11.420 10.845 14.151 1.00 94.25 91 GLU A C 1
ATOM 739 O O . GLU A 1 91 ? -11.169 11.988 13.761 1.00 94.25 91 GLU A O 1
ATOM 744 N N . VAL A 1 92 ? -10.496 9.886 14.258 1.00 87.94 92 VAL A N 1
ATOM 745 C CA . VAL A 1 92 ? -9.070 10.017 13.906 1.00 87.94 92 VAL A CA 1
ATOM 746 C C . VAL A 1 92 ? -8.573 8.792 13.161 1.00 87.94 92 VAL A C 1
ATOM 748 O O . VAL A 1 92 ? -8.990 7.677 13.543 1.00 87.94 92 VAL A O 1
#

Secondary structure (DSSP, 8-state):
-EEES-EEEEEEEETTEEEEEEEE--EEEEEEEEEEEEEEEETTEEEEEEEEEEEEEEE-EETTEE--EEEEEEEEEEEEEEEETTTEEEE-

pLDDT: mean 91.29, std 5.82, range [77.56, 98.06]

Foldseek 3Di:
DKDFQDWDWDWDADPNDTDTDTGRFFMKDKDWDKDWDWDDPDPFKIKTKIKIKMWMWTWGDDPNDTPTDIDIDMDMDMKMWGADPVRDIDMD